Protein AF-A0A9W6VW59-F1 (afdb_monomer_lite)

Sequence (138 aa):
MITAIAARWHEDQAGLLRADGAVGDLVPGYLDLLRSLAAPAERERVRLGVQIWAEALRAPEVEAVARAGVDAPREVVARLVRVAQDHGELPAGLPPDGLARVFIAIYQGLALQTAWDAGLDNDAYVRAVEGLVSLLTS

Foldseek 3Di:
DVVVLLVVVVVPLPPLDPPPDDLVCPLVSLLVSLVVCPDPVNLVVLLSLVVLVVVLVPDVVSVVSNVVSLVVQLVSQLVSQVVCVVVVQFPPPDRSSVVSVVSVVLSNVSSVCSNPPVPDPSVVSSVVVSVVVVVGRD

Structure (mmCIF, N/CA/C/O backbone):
data_AF-A0A9W6VW59-F1
#
_entry.id   AF-A0A9W6VW59-F1
#
loop_
_atom_site.group_PDB
_atom_site.id
_atom_site.type_symbol
_atom_site.label_atom_id
_atom_site.label_alt_id
_atom_site.label_comp_id
_atom_site.label_asym_id
_atom_site.label_entity_id
_atom_site.label_seq_id
_atom_site.pdbx_PDB_ins_code
_atom_site.Cartn_x
_atom_site.Cartn_y
_atom_site.Cartn_z
_atom_site.occupancy
_atom_site.B_iso_or_equiv
_atom_site.auth_seq_id
_atom_site.auth_comp_id
_atom_site.auth_asym_id
_atom_site.auth_atom_id
_atom_site.pdbx_PDB_model_num
ATOM 1 N N . MET A 1 1 ? 15.464 -15.553 -18.694 1.00 49.16 1 MET A N 1
ATOM 2 C CA . MET A 1 1 ? 15.580 -14.111 -18.370 1.00 49.16 1 MET A CA 1
ATOM 3 C C . MET A 1 1 ? 14.736 -13.756 -17.144 1.00 49.16 1 MET A C 1
ATOM 5 O O . MET A 1 1 ? 15.294 -13.214 -16.205 1.00 49.16 1 MET A O 1
ATOM 9 N N . ILE A 1 2 ? 13.455 -14.153 -17.084 1.00 49.03 2 ILE A N 1
ATOM 10 C CA . ILE A 1 2 ? 12.550 -13.943 -15.927 1.00 49.03 2 ILE A CA 1
ATOM 11 C C . ILE A 1 2 ? 13.032 -14.630 -14.630 1.00 49.03 2 ILE A C 1
ATOM 13 O O . ILE A 1 2 ? 12.956 -14.048 -13.554 1.00 49.03 2 ILE A O 1
ATOM 17 N N . THR A 1 3 ? 13.640 -15.815 -14.721 1.00 49.25 3 THR A N 1
ATOM 18 C CA . THR A 1 3 ? 14.227 -16.524 -13.567 1.00 49.25 3 THR A CA 1
ATOM 19 C C . THR A 1 3 ? 15.368 -15.766 -12.877 1.00 49.25 3 THR A C 1
ATOM 21 O O . THR A 1 3 ? 15.524 -15.881 -11.667 1.00 49.25 3 THR A O 1
ATOM 24 N N . ALA A 1 4 ? 16.130 -14.944 -13.609 1.00 52.19 4 ALA A N 1
ATOM 25 C CA . ALA A 1 4 ? 17.195 -14.121 -13.028 1.00 52.19 4 ALA A CA 1
ATOM 26 C C . ALA A 1 4 ? 16.643 -12.901 -12.261 1.00 52.19 4 ALA A C 1
ATOM 28 O O . ALA A 1 4 ? 17.247 -12.453 -11.292 1.00 52.19 4 ALA A O 1
ATOM 29 N N . ILE A 1 5 ? 15.472 -12.398 -12.667 1.00 52.03 5 ILE A N 1
ATOM 30 C CA . ILE A 1 5 ? 14.751 -11.305 -11.998 1.00 52.03 5 ILE A CA 1
ATOM 31 C C . ILE A 1 5 ? 14.111 -11.800 -10.693 1.00 52.03 5 ILE A C 1
ATOM 33 O O . ILE A 1 5 ? 14.244 -11.149 -9.659 1.00 52.03 5 ILE A O 1
ATOM 37 N N . ALA A 1 6 ? 13.487 -12.982 -10.720 1.00 50.53 6 ALA A N 1
ATOM 38 C CA . ALA A 1 6 ? 12.923 -13.616 -9.527 1.00 50.53 6 ALA A CA 1
ATOM 39 C C . ALA A 1 6 ? 13.998 -13.987 -8.485 1.00 50.53 6 ALA A C 1
ATOM 41 O O . ALA A 1 6 ? 13.776 -13.807 -7.292 1.00 50.53 6 ALA A O 1
ATOM 42 N N . ALA A 1 7 ? 15.184 -14.435 -8.921 1.00 48.66 7 ALA A N 1
ATOM 43 C CA . ALA A 1 7 ? 16.299 -14.734 -8.018 1.00 48.66 7 ALA A CA 1
ATOM 44 C C . ALA A 1 7 ? 16.826 -13.482 -7.288 1.00 48.66 7 ALA A C 1
ATOM 46 O O . ALA A 1 7 ? 17.021 -13.531 -6.078 1.00 48.66 7 ALA A O 1
ATOM 47 N N . ARG A 1 8 ? 16.973 -12.346 -7.990 1.00 49.56 8 ARG A N 1
ATOM 48 C CA . ARG A 1 8 ? 17.397 -11.061 -7.393 1.00 49.56 8 ARG A CA 1
ATOM 49 C C . ARG A 1 8 ? 16.380 -10.522 -6.374 1.00 49.56 8 ARG A C 1
ATOM 51 O O . ARG A 1 8 ? 16.764 -9.911 -5.389 1.00 49.56 8 ARG A O 1
ATOM 58 N N . TRP A 1 9 ? 15.087 -10.787 -6.572 1.00 56.38 9 TRP A N 1
ATOM 59 C CA . TRP A 1 9 ? 14.023 -10.387 -5.640 1.00 56.38 9 TRP A CA 1
ATOM 60 C C . TRP A 1 9 ? 14.056 -11.146 -4.300 1.00 56.38 9 TRP A C 1
ATOM 62 O O . TRP A 1 9 ? 13.700 -10.578 -3.268 1.00 56.38 9 TRP A O 1
ATOM 72 N N . HIS A 1 10 ? 14.502 -12.409 -4.286 1.00 46.56 10 HIS A N 1
ATOM 73 C CA . HIS A 1 10 ? 14.569 -13.210 -3.056 1.00 46.56 10 HIS A CA 1
ATOM 74 C C . HIS A 1 10 ? 15.601 -12.696 -2.039 1.00 46.56 10 HIS A C 1
ATOM 76 O O . HIS A 1 10 ? 15.394 -12.878 -0.840 1.00 46.56 10 HIS A O 1
ATOM 82 N N . GLU A 1 11 ? 16.674 -12.044 -2.491 1.00 44.69 11 GLU A N 1
ATOM 83 C CA . GLU A 1 11 ? 17.727 -11.510 -1.615 1.00 44.69 11 GLU A CA 1
ATOM 84 C C . GLU A 1 11 ? 17.294 -10.214 -0.898 1.00 44.69 11 GLU A C 1
ATOM 86 O O . GLU A 1 11 ? 17.642 -10.010 0.265 1.00 44.69 11 GLU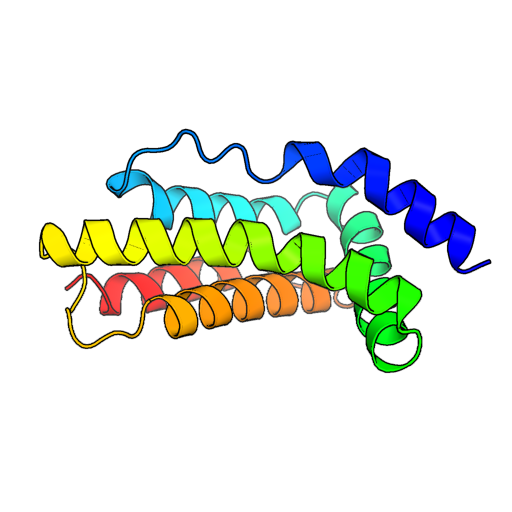 A O 1
ATOM 91 N N . ASP A 1 12 ? 16.449 -9.392 -1.533 1.00 50.06 12 ASP A N 1
ATOM 92 C CA . ASP A 1 12 ? 16.076 -8.058 -1.031 1.00 50.06 12 ASP A CA 1
ATOM 93 C C . ASP A 1 12 ? 14.837 -8.052 -0.100 1.00 50.06 12 ASP A C 1
ATOM 95 O O . ASP A 1 12 ? 14.630 -7.118 0.679 1.00 50.06 12 ASP A O 1
ATOM 99 N N . GLN A 1 13 ? 13.986 -9.086 -0.143 1.00 48.50 13 GLN A N 1
ATOM 100 C CA . GLN A 1 13 ? 12.684 -9.114 0.555 1.00 48.50 13 GLN A CA 1
ATOM 101 C C . GLN A 1 13 ? 12.767 -9.236 2.090 1.00 48.50 13 GLN A C 1
ATOM 103 O O . GLN A 1 13 ? 11.810 -8.885 2.779 1.00 48.50 13 GLN A O 1
ATOM 108 N N . ALA A 1 14 ? 13.889 -9.697 2.649 1.00 36.84 14 ALA A N 1
ATOM 109 C CA . ALA A 1 14 ? 14.013 -9.966 4.087 1.00 36.84 14 ALA A CA 1
ATOM 110 C C . ALA A 1 14 ? 14.066 -8.700 4.973 1.00 36.84 14 ALA A C 1
ATOM 112 O O . ALA A 1 14 ? 13.947 -8.798 6.195 1.00 36.84 14 ALA A O 1
ATOM 113 N N . GLY A 1 15 ? 14.264 -7.512 4.389 1.00 35.09 15 GLY A N 1
ATOM 114 C CA . GLY A 1 15 ? 14.539 -6.284 5.144 1.00 35.09 15 GLY A CA 1
ATOM 115 C C . GLY A 1 15 ? 13.335 -5.389 5.453 1.00 35.09 15 GLY A C 1
ATOM 116 O O . GLY A 1 15 ? 13.410 -4.596 6.388 1.00 35.09 15 GLY A O 1
ATOM 117 N N . LEU A 1 16 ? 12.241 -5.490 4.692 1.00 45.00 16 LEU A N 1
ATOM 118 C CA . LEU A 1 16 ? 11.235 -4.415 4.625 1.00 45.00 16 LEU A CA 1
ATOM 119 C C . LEU A 1 16 ? 10.110 -4.492 5.667 1.00 45.00 16 LEU A C 1
ATOM 121 O O . LEU A 1 16 ? 9.411 -3.504 5.865 1.00 45.00 16 LEU A O 1
ATOM 125 N N . LEU A 1 17 ? 9.940 -5.620 6.360 1.00 44.28 17 LEU A N 1
ATOM 126 C CA . LEU A 1 17 ? 8.897 -5.789 7.378 1.00 44.28 17 LEU A CA 1
ATOM 127 C C . LEU A 1 17 ? 9.454 -6.502 8.613 1.00 44.28 17 LEU A C 1
ATOM 129 O O . LEU A 1 17 ? 9.112 -7.647 8.903 1.00 44.28 17 LEU A O 1
ATOM 133 N N . ARG A 1 18 ? 10.301 -5.806 9.378 1.00 41.03 18 ARG A N 1
ATOM 134 C CA . ARG A 1 18 ? 10.484 -6.130 10.800 1.00 41.03 18 ARG A CA 1
ATOM 135 C C . ARG A 1 18 ? 9.266 -5.619 11.562 1.00 41.03 18 ARG A C 1
ATOM 137 O O . ARG A 1 18 ? 9.254 -4.503 12.067 1.00 41.03 18 ARG A O 1
ATOM 144 N N . ALA A 1 19 ? 8.212 -6.427 11.575 1.00 44.56 19 ALA A N 1
ATOM 145 C CA . ALA A 1 19 ? 7.013 -6.177 12.362 1.00 44.56 19 ALA A CA 1
ATOM 146 C C . ALA A 1 19 ? 7.236 -6.620 13.818 1.00 44.56 19 ALA A C 1
ATOM 148 O O . ALA A 1 19 ? 6.613 -7.569 14.281 1.00 44.56 19 ALA A O 1
ATOM 149 N N . ASP A 1 20 ? 8.138 -5.926 14.514 1.00 39.16 20 ASP A N 1
ATOM 150 C CA . ASP A 1 20 ? 8.316 -6.045 15.971 1.00 39.16 20 ASP A CA 1
ATOM 151 C C . ASP A 1 20 ? 7.579 -4.912 16.728 1.00 39.16 20 ASP A C 1
ATOM 153 O O . ASP A 1 20 ? 7.721 -4.774 17.941 1.00 39.16 20 ASP A O 1
ATOM 157 N N . GLY A 1 21 ? 6.808 -4.075 16.018 1.00 44.91 21 GLY A N 1
ATOM 158 C CA . GLY A 1 21 ? 6.168 -2.866 16.553 1.00 44.91 21 GLY A CA 1
ATOM 159 C C . GLY A 1 21 ? 4.852 -3.112 17.295 1.00 44.91 21 GLY A C 1
ATOM 160 O O . GLY A 1 21 ? 4.092 -4.029 16.969 1.00 44.91 21 GLY A O 1
ATOM 161 N N . ALA A 1 22 ? 4.573 -2.262 18.284 1.00 50.81 22 ALA A N 1
ATOM 162 C CA . ALA A 1 22 ? 3.310 -2.246 19.011 1.00 50.81 22 ALA A CA 1
ATOM 163 C C . ALA A 1 22 ? 2.160 -1.753 18.108 1.00 50.81 22 ALA A C 1
ATOM 165 O O . ALA A 1 22 ? 2.376 -1.155 17.058 1.00 50.81 22 ALA A O 1
ATOM 166 N N . VAL A 1 23 ? 0.910 -1.975 18.521 1.00 49.81 23 VAL A N 1
ATOM 167 C CA . VAL A 1 23 ? -0.305 -1.583 17.767 1.00 49.81 23 VAL A CA 1
ATOM 168 C C . VAL A 1 23 ? -0.330 -0.087 17.433 1.00 49.81 23 VAL A C 1
ATOM 170 O O . VAL A 1 23 ? -0.681 0.278 16.312 1.00 49.81 23 VAL A O 1
ATOM 173 N N . GLY A 1 24 ? 0.143 0.755 18.359 1.00 59.56 24 GLY A N 1
ATOM 174 C CA . GLY A 1 24 ? 0.268 2.204 18.166 1.00 59.56 24 GLY A CA 1
ATOM 175 C C . GLY A 1 24 ? 1.271 2.623 17.083 1.00 59.56 24 GLY A C 1
ATOM 176 O O . GLY A 1 24 ? 1.228 3.762 16.624 1.00 59.56 24 GLY A O 1
ATOM 177 N N . ASP A 1 25 ? 2.125 1.707 16.618 1.00 69.12 25 ASP A N 1
ATOM 178 C CA . ASP A 1 25 ? 3.165 1.987 15.626 1.00 69.12 25 ASP A CA 1
ATOM 179 C C . ASP A 1 25 ? 2.733 1.646 14.188 1.00 69.12 25 ASP A C 1
ATOM 181 O O . ASP A 1 25 ? 3.484 1.914 13.248 1.00 69.12 25 ASP A O 1
ATOM 185 N N . LEU A 1 26 ? 1.531 1.081 13.974 1.00 77.12 26 LEU A N 1
ATOM 186 C CA . LEU A 1 26 ? 1.084 0.659 12.638 1.00 77.12 26 LEU A CA 1
ATOM 187 C C . LEU A 1 26 ? 1.037 1.833 11.653 1.00 77.12 26 LEU A C 1
ATOM 189 O O . LEU A 1 26 ? 1.578 1.737 10.552 1.00 77.12 26 LEU A O 1
ATOM 193 N N . VAL A 1 27 ? 0.374 2.930 12.031 1.00 83.69 27 VAL A N 1
ATOM 194 C CA . VAL A 1 27 ? 0.208 4.093 11.148 1.00 83.69 27 VAL A CA 1
ATOM 195 C C . VAL A 1 27 ? 1.540 4.819 10.932 1.00 83.69 27 VAL A C 1
ATOM 197 O O . VAL A 1 27 ? 1.911 4.982 9.768 1.00 83.69 27 VAL A O 1
ATOM 200 N N . PRO A 1 28 ? 2.308 5.194 11.978 1.00 84.75 28 PRO A N 1
ATOM 201 C CA . PRO A 1 28 ? 3.630 5.792 11.787 1.00 84.75 28 PRO A CA 1
ATOM 202 C C . PRO A 1 28 ? 4.562 4.922 10.933 1.00 84.75 28 PRO A C 1
ATOM 204 O O . PRO A 1 28 ? 5.123 5.409 9.953 1.00 84.75 28 PRO A O 1
ATOM 207 N N . GLY A 1 29 ? 4.646 3.620 11.229 1.00 84.50 29 GLY A N 1
ATOM 208 C CA . GLY A 1 29 ? 5.488 2.687 10.481 1.00 84.50 29 GLY A CA 1
ATOM 209 C C . GLY A 1 29 ? 5.059 2.533 9.021 1.00 84.50 29 GLY A C 1
ATOM 210 O 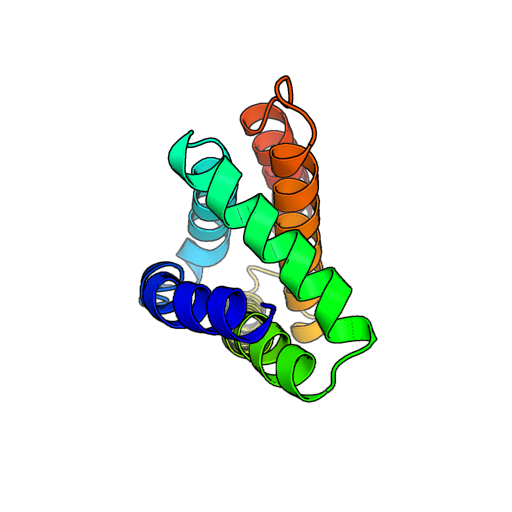O . GLY A 1 29 ? 5.901 2.433 8.129 1.00 84.50 29 GLY A O 1
ATOM 211 N N . TYR A 1 30 ? 3.754 2.572 8.744 1.00 87.81 30 TYR A N 1
ATOM 212 C CA . TYR A 1 30 ? 3.245 2.547 7.376 1.00 87.81 30 TYR A CA 1
ATOM 213 C C . TYR A 1 30 ? 3.592 3.825 6.596 1.00 87.81 30 TYR A C 1
ATOM 215 O O . TYR A 1 30 ? 4.010 3.747 5.440 1.00 87.81 30 TYR A O 1
ATOM 223 N N . LEU A 1 31 ? 3.474 5.001 7.218 1.00 91.12 31 LEU A N 1
ATOM 224 C CA . LEU A 1 31 ? 3.864 6.263 6.583 1.00 91.12 31 LEU A CA 1
ATOM 225 C C . LEU A 1 31 ? 5.372 6.305 6.302 1.00 91.12 31 LEU A C 1
ATOM 227 O O . LEU A 1 31 ? 5.777 6.751 5.229 1.00 91.12 31 LEU A O 1
ATOM 231 N N . ASP A 1 32 ? 6.197 5.785 7.210 1.00 88.50 32 ASP A N 1
ATOM 232 C CA . ASP A 1 32 ? 7.645 5.680 7.005 1.00 88.50 32 ASP A CA 1
ATOM 233 C C . ASP A 1 32 ? 8.008 4.714 5.872 1.00 88.50 32 ASP A C 1
ATOM 235 O O . ASP A 1 32 ? 8.869 5.026 5.043 1.00 88.50 32 ASP A O 1
ATOM 239 N N . LEU A 1 33 ? 7.297 3.587 5.759 1.00 87.69 33 LEU A N 1
ATOM 240 C CA . LEU A 1 33 ? 7.424 2.683 4.616 1.00 87.69 33 LEU A CA 1
ATOM 241 C C . LEU A 1 33 ? 7.133 3.409 3.294 1.00 87.69 33 LEU A C 1
ATOM 243 O O . LEU A 1 33 ? 7.891 3.254 2.336 1.00 87.69 33 LEU A O 1
ATOM 247 N N . LEU A 1 34 ? 6.073 4.217 3.222 1.00 92.38 34 LEU A N 1
ATOM 248 C CA . LEU A 1 34 ? 5.752 4.978 2.012 1.00 92.38 34 LEU A CA 1
ATOM 249 C C . LEU A 1 34 ? 6.820 6.036 1.695 1.00 92.38 34 LEU A C 1
ATOM 251 O O . LEU A 1 34 ? 7.232 6.149 0.541 1.00 92.38 34 LEU A O 1
ATOM 255 N N . ARG A 1 35 ? 7.322 6.763 2.704 1.00 92.19 35 ARG A N 1
ATOM 256 C CA . ARG A 1 35 ? 8.417 7.740 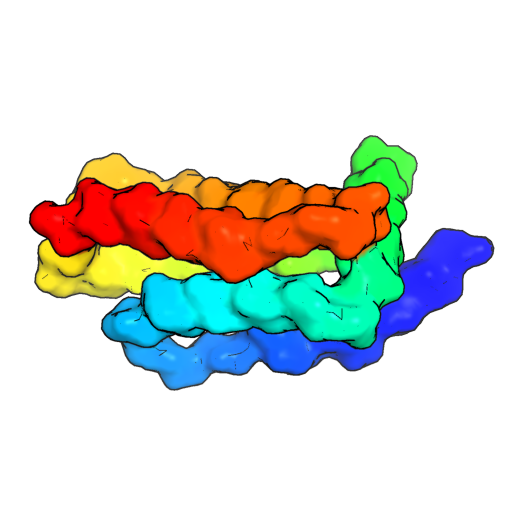2.534 1.00 92.19 35 ARG A CA 1
ATOM 257 C C . ARG A 1 35 ? 9.690 7.090 2.013 1.00 92.19 35 ARG A C 1
ATOM 259 O O . ARG A 1 35 ? 10.386 7.693 1.198 1.00 92.19 35 ARG A O 1
ATOM 266 N N . SER A 1 36 ? 9.981 5.859 2.439 1.00 88.44 36 SER A N 1
ATOM 267 C CA . SER A 1 36 ? 11.190 5.151 2.010 1.00 88.44 36 SER A CA 1
ATOM 268 C C . SER A 1 36 ? 11.298 5.042 0.483 1.00 88.44 36 SER A C 1
ATOM 270 O O . SER A 1 36 ? 12.399 5.165 -0.048 1.00 88.44 36 SER A O 1
ATOM 272 N N . LEU A 1 37 ? 10.165 4.951 -0.232 1.00 90.06 37 LEU A N 1
ATOM 273 C CA . LEU A 1 37 ? 10.112 4.854 -1.697 1.00 90.06 37 LEU A CA 1
ATOM 274 C C . LEU A 1 37 ? 10.720 6.068 -2.417 1.00 90.06 37 LEU A C 1
ATOM 276 O O . LEU A 1 37 ? 11.107 5.958 -3.579 1.00 90.06 37 LEU A O 1
ATOM 280 N N . ALA A 1 38 ? 10.856 7.215 -1.746 1.00 89.19 38 ALA A N 1
ATOM 281 C CA . ALA A 1 38 ? 11.506 8.392 -2.312 1.00 89.19 38 ALA A CA 1
ATOM 282 C C . ALA A 1 38 ? 13.024 8.236 -2.488 1.00 89.19 38 ALA A C 1
ATOM 284 O O . ALA A 1 38 ? 13.630 8.980 -3.269 1.00 89.19 38 ALA A O 1
ATOM 285 N N . ALA A 1 39 ? 13.649 7.285 -1.788 1.00 87.88 39 ALA A N 1
ATOM 286 C CA . ALA A 1 39 ? 15.085 7.082 -1.863 1.00 87.88 39 ALA A CA 1
ATOM 287 C C . ALA A 1 39 ? 15.514 6.697 -3.297 1.00 87.88 39 ALA A C 1
ATOM 289 O O . ALA A 1 39 ? 14.890 5.844 -3.928 1.00 87.88 39 ALA A O 1
ATOM 290 N N . PRO A 1 40 ? 16.608 7.268 -3.840 1.00 82.81 40 PRO A N 1
ATOM 291 C CA . PRO A 1 40 ? 17.048 6.974 -5.207 1.00 82.81 40 PRO A CA 1
ATOM 292 C C . PRO A 1 40 ? 17.262 5.481 -5.495 1.00 82.81 40 PRO A C 1
ATOM 294 O O . PRO A 1 40 ? 16.935 5.022 -6.589 1.00 82.81 40 PRO A O 1
ATOM 297 N N . ALA A 1 41 ? 17.759 4.728 -4.507 1.00 81.06 41 ALA A N 1
ATOM 298 C CA . ALA A 1 41 ? 17.965 3.282 -4.599 1.00 81.06 41 ALA A CA 1
ATOM 299 C C . ALA A 1 41 ? 16.652 2.503 -4.811 1.00 81.06 41 ALA A C 1
ATOM 301 O O . ALA A 1 41 ? 16.641 1.465 -5.472 1.00 81.06 41 ALA A O 1
ATOM 302 N N . GLU A 1 42 ? 15.529 3.035 -4.329 1.00 83.38 42 GLU A N 1
ATOM 303 C CA . GLU A 1 42 ? 14.234 2.365 -4.410 1.00 83.38 42 GLU A CA 1
ATOM 304 C C . GLU A 1 42 ? 13.651 2.395 -5.818 1.00 83.38 42 GLU A C 1
ATOM 306 O O . GLU A 1 42 ? 12.914 1.481 -6.176 1.00 83.38 42 GLU A O 1
ATOM 311 N N . ARG A 1 43 ? 14.017 3.372 -6.663 1.00 83.50 43 ARG A N 1
ATOM 312 C CA . ARG A 1 43 ? 13.468 3.495 -8.028 1.00 83.50 43 ARG A CA 1
ATOM 313 C C . ARG A 1 43 ? 13.730 2.262 -8.885 1.00 83.50 43 ARG A C 1
ATOM 315 O O . ARG A 1 43 ? 12.843 1.818 -9.611 1.00 83.50 43 ARG A O 1
ATOM 322 N N . GLU A 1 44 ? 14.943 1.717 -8.837 1.00 84.62 44 GLU A N 1
ATOM 323 C CA . GLU A 1 44 ? 15.262 0.497 -9.587 1.00 84.62 44 GLU A CA 1
ATOM 324 C C . GLU A 1 44 ? 14.524 -0.709 -8.994 1.00 84.62 44 GLU A C 1
ATOM 326 O O . GLU A 1 44 ? 13.933 -1.498 -9.735 1.00 84.62 44 GLU A O 1
ATOM 331 N N . ARG A 1 45 ? 14.470 -0.795 -7.659 1.00 85.19 45 ARG A N 1
ATOM 332 C CA . ARG A 1 45 ? 13.780 -1.868 -6.936 1.00 85.19 45 ARG A CA 1
ATOM 333 C C . ARG A 1 45 ? 12.284 -1.913 -7.258 1.00 85.19 45 ARG A C 1
ATOM 335 O O . ARG A 1 45 ? 11.756 -2.982 -7.562 1.00 85.19 45 ARG A O 1
ATOM 342 N N . VAL A 1 46 ? 11.592 -0.770 -7.258 1.00 87.88 46 VAL A N 1
ATOM 343 C CA . VAL A 1 46 ? 10.152 -0.724 -7.569 1.00 87.88 46 VAL A CA 1
ATOM 344 C C . VAL A 1 46 ? 9.858 -0.985 -9.042 1.00 87.88 46 VAL A C 1
ATOM 346 O O . VAL A 1 46 ? 8.854 -1.622 -9.342 1.00 87.88 46 VAL A O 1
ATOM 349 N N . ARG A 1 47 ? 10.741 -0.590 -9.971 1.00 90.19 47 ARG A N 1
ATOM 350 C CA . ARG A 1 47 ? 10.604 -0.958 -11.394 1.00 90.19 47 ARG A CA 1
ATOM 351 C C . ARG A 1 47 ? 10.634 -2.469 -11.582 1.00 90.19 47 ARG A C 1
ATOM 353 O O . ARG A 1 47 ? 9.814 -3.003 -12.326 1.00 90.19 47 ARG A O 1
ATOM 360 N N . LEU A 1 48 ? 11.544 -3.147 -10.883 1.00 87.00 48 LEU A N 1
ATOM 361 C CA . LEU A 1 48 ? 11.606 -4.605 -10.877 1.00 87.00 48 LEU A CA 1
ATOM 362 C C . LEU A 1 48 ? 10.333 -5.215 -10.276 1.00 87.00 48 LEU A C 1
ATOM 364 O O . LEU A 1 48 ? 9.747 -6.119 -10.866 1.00 87.00 48 LEU A O 1
ATOM 368 N N . GLY A 1 49 ? 9.865 -4.673 -9.147 1.00 86.38 49 GLY A N 1
ATOM 369 C CA . GLY A 1 49 ? 8.612 -5.087 -8.510 1.00 86.38 49 GLY A CA 1
ATOM 370 C C . GLY A 1 49 ? 7.408 -4.991 -9.452 1.00 86.38 49 GLY A C 1
ATOM 371 O O . GLY A 1 49 ? 6.666 -5.959 -9.596 1.00 86.38 49 GLY A O 1
ATOM 372 N N . VAL A 1 50 ? 7.261 -3.875 -10.175 1.00 91.19 50 VAL A N 1
ATOM 373 C CA . VAL A 1 50 ? 6.184 -3.674 -11.164 1.00 91.19 50 VAL A CA 1
ATOM 374 C C . VAL A 1 50 ? 6.244 -4.712 -12.288 1.00 91.19 50 VAL A C 1
ATOM 376 O O . VAL A 1 50 ? 5.209 -5.249 -12.684 1.00 91.19 50 VAL A O 1
ATOM 379 N N . GLN A 1 51 ? 7.439 -5.039 -12.789 1.00 90.31 51 GLN A N 1
ATOM 380 C CA . GLN A 1 51 ? 7.604 -6.087 -13.804 1.00 90.31 51 GLN A CA 1
ATOM 381 C C . GLN A 1 51 ? 7.183 -7.462 -13.277 1.00 90.31 51 GLN A C 1
ATOM 383 O O . GLN A 1 51 ? 6.495 -8.199 -13.982 1.00 90.31 51 GLN A O 1
ATOM 388 N N . ILE A 1 52 ? 7.549 -7.789 -12.035 1.00 86.50 52 ILE A N 1
ATOM 389 C CA . ILE A 1 52 ? 7.158 -9.041 -11.374 1.00 86.50 52 ILE A CA 1
ATOM 390 C C . ILE A 1 52 ? 5.638 -9.109 -11.210 1.00 86.50 52 ILE A C 1
ATOM 392 O O . ILE A 1 52 ? 5.041 -10.128 -11.548 1.00 86.50 52 ILE A O 1
ATOM 396 N N . TRP A 1 53 ? 4.993 -8.031 -10.755 1.00 90.12 53 TRP A N 1
ATOM 397 C CA . TRP A 1 53 ? 3.534 -7.987 -10.621 1.00 90.12 53 TRP A CA 1
ATOM 398 C C . TRP A 1 53 ? 2.830 -8.178 -11.967 1.00 90.12 53 TRP A C 1
ATOM 400 O O . TRP A 1 53 ? 1.834 -8.890 -12.036 1.00 90.12 53 TRP A O 1
ATOM 410 N N . ALA A 1 54 ? 3.364 -7.601 -13.047 1.00 91.88 54 ALA A N 1
ATOM 411 C CA . ALA A 1 54 ? 2.825 -7.793 -14.391 1.00 91.88 54 ALA A CA 1
ATOM 412 C C . ALA A 1 54 ? 3.040 -9.222 -14.928 1.00 91.88 54 ALA A C 1
ATOM 414 O O . ALA A 1 54 ? 2.198 -9.748 -15.656 1.00 91.88 54 ALA A O 1
ATOM 415 N N . GLU A 1 55 ? 4.167 -9.855 -14.604 1.00 91.12 55 GLU A N 1
ATOM 416 C CA . GLU A 1 55 ? 4.481 -11.238 -14.985 1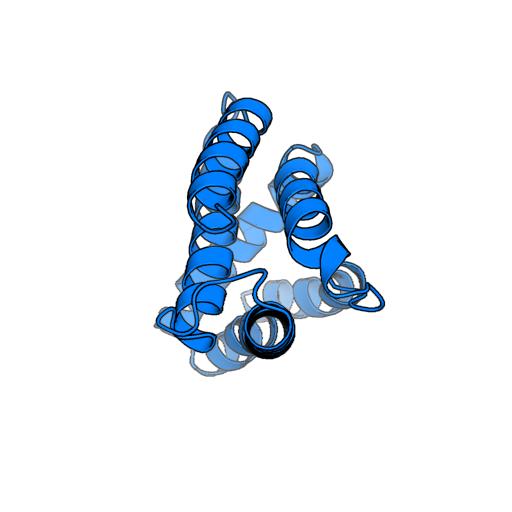.00 91.12 55 GLU A CA 1
ATOM 417 C C . GLU A 1 55 ? 3.629 -12.259 -14.222 1.00 91.12 55 GLU A C 1
ATOM 419 O O . GLU A 1 55 ? 3.130 -13.215 -14.812 1.00 91.12 55 GLU A O 1
ATOM 424 N N . ALA A 1 56 ? 3.387 -12.014 -12.935 1.00 90.88 56 ALA A N 1
ATOM 425 C CA . ALA A 1 56 ? 2.551 -12.849 -12.077 1.00 90.88 56 ALA A CA 1
ATOM 426 C C . ALA A 1 56 ? 1.129 -13.063 -12.626 1.00 90.88 56 ALA A C 1
ATOM 428 O O . ALA A 1 56 ? 0.504 -14.070 -12.319 1.00 90.88 56 ALA A O 1
ATOM 429 N N . LEU A 1 57 ? 0.621 -12.159 -13.473 1.00 92.44 57 LEU A N 1
ATOM 430 C CA . LEU A 1 57 ? -0.695 -12.299 -14.110 1.00 92.44 57 LEU A CA 1
ATOM 431 C C . LEU A 1 57 ? -0.751 -13.396 -15.189 1.00 92.44 57 LEU A C 1
ATOM 433 O O . LEU A 1 57 ? -1.840 -13.744 -15.642 1.00 92.44 57 LEU A O 1
ATOM 437 N N . ARG A 1 58 ? 0.400 -13.905 -15.641 1.00 92.75 58 ARG A N 1
ATOM 438 C CA . ARG A 1 58 ? 0.510 -14.864 -16.757 1.00 92.75 58 ARG A CA 1
ATOM 439 C C . ARG A 1 58 ? 1.452 -16.043 -16.505 1.00 92.75 58 ARG A C 1
ATOM 441 O O . ARG A 1 58 ? 1.430 -16.982 -17.295 1.00 92.75 58 ARG A O 1
ATOM 448 N N . ALA A 1 59 ? 2.240 -16.013 -15.431 1.00 90.88 59 ALA A N 1
ATOM 449 C CA . ALA A 1 59 ? 3.175 -17.070 -15.051 1.00 90.88 59 ALA A CA 1
ATOM 450 C C . ALA A 1 59 ? 2.902 -17.534 -13.602 1.00 90.88 59 ALA A C 1
ATOM 452 O O . ALA A 1 59 ? 3.287 -16.826 -12.664 1.00 90.88 59 ALA A O 1
ATOM 453 N N . P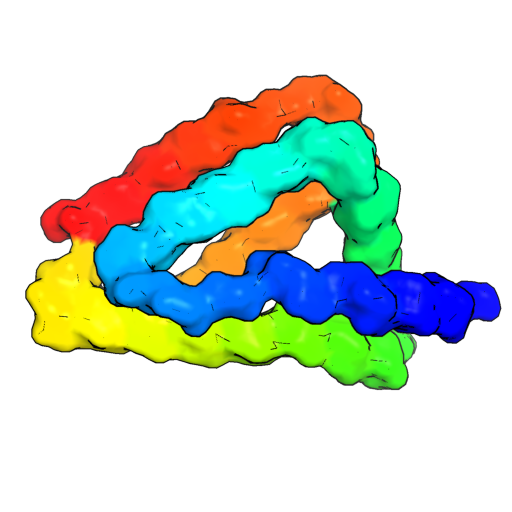RO A 1 60 ? 2.247 -18.695 -13.387 1.00 87.44 60 PRO A N 1
ATOM 454 C CA . PRO A 1 60 ? 1.880 -19.189 -12.051 1.00 87.44 60 PRO A CA 1
ATOM 455 C C . PRO A 1 60 ? 3.063 -19.330 -11.080 1.00 87.44 60 PRO A C 1
ATOM 457 O O . PRO A 1 60 ? 2.934 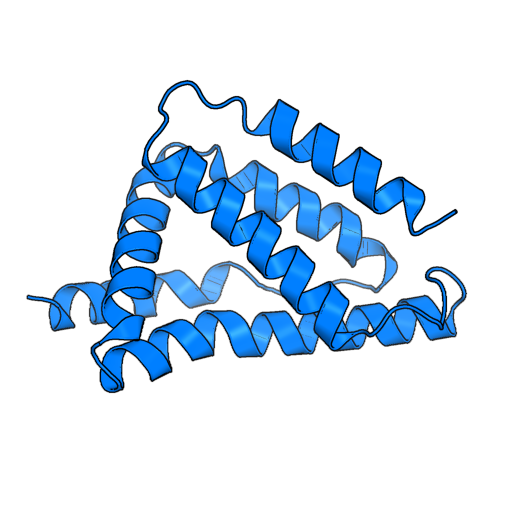-19.109 -9.877 1.00 87.44 60 PRO A O 1
ATOM 460 N N . GLU A 1 61 ? 4.246 -19.662 -11.590 1.00 81.50 61 GLU A N 1
ATOM 461 C CA . GLU A 1 61 ? 5.474 -19.742 -10.802 1.00 81.50 61 GLU A CA 1
ATOM 462 C C . GLU A 1 61 ? 5.933 -18.372 -10.274 1.00 81.50 61 GLU A C 1
ATOM 464 O O . GLU A 1 61 ? 6.485 -18.284 -9.178 1.00 81.50 61 GLU A O 1
ATOM 469 N N . VAL A 1 62 ? 5.661 -17.293 -11.014 1.00 83.88 62 VAL A N 1
ATOM 470 C CA . VAL A 1 62 ? 5.939 -15.912 -10.588 1.00 83.88 62 VAL A CA 1
ATOM 471 C C . VAL A 1 62 ? 4.815 -15.387 -9.698 1.00 83.88 62 VAL A C 1
ATOM 473 O O . VAL A 1 62 ? 5.069 -14.616 -8.773 1.00 83.88 62 VAL A O 1
ATOM 476 N N . GLU A 1 63 ? 3.582 -15.850 -9.916 1.00 86.38 63 GLU A N 1
ATOM 477 C CA . GLU A 1 63 ? 2.437 -15.550 -9.057 1.00 86.38 63 GLU A CA 1
ATOM 478 C C . GLU A 1 63 ? 2.703 -15.946 -7.603 1.00 86.38 63 GLU A C 1
ATOM 480 O O . GLU A 1 63 ? 2.490 -15.133 -6.704 1.00 86.38 63 GLU A O 1
ATOM 485 N N . ALA A 1 64 ? 3.222 -17.153 -7.362 1.00 80.75 64 ALA A N 1
ATOM 486 C CA . ALA A 1 64 ? 3.540 -17.623 -6.014 1.00 80.75 64 ALA A CA 1
ATOM 487 C C . ALA A 1 64 ? 4.538 -16.696 -5.292 1.00 80.75 64 ALA A C 1
ATOM 489 O O . ALA A 1 64 ? 4.354 -16.365 -4.120 1.00 80.75 64 ALA A O 1
ATOM 490 N N . VAL A 1 65 ? 5.561 -16.224 -6.011 1.00 78.19 65 VAL A N 1
ATOM 491 C CA . VAL A 1 65 ? 6.579 -15.298 -5.489 1.00 78.19 65 VAL A CA 1
ATOM 492 C C . VAL A 1 65 ? 5.971 -13.927 -5.193 1.00 78.19 65 VAL A C 1
ATOM 494 O O . VAL A 1 65 ? 6.166 -13.379 -4.108 1.00 78.19 65 VAL A O 1
ATOM 497 N N . ALA A 1 66 ? 5.197 -13.378 -6.131 1.00 81.88 66 ALA A N 1
ATOM 498 C CA . ALA A 1 66 ? 4.532 -12.091 -5.958 1.00 81.88 66 ALA A CA 1
ATOM 499 C C . ALA A 1 66 ? 3.522 -12.120 -4.797 1.00 81.88 66 ALA A C 1
ATOM 501 O O . ALA A 1 66 ? 3.427 -11.155 -4.038 1.00 81.88 66 ALA A O 1
ATOM 502 N N . ARG A 1 67 ? 2.804 -13.238 -4.624 1.00 83.00 67 ARG A N 1
ATOM 503 C CA . ARG A 1 67 ? 1.862 -13.453 -3.518 1.00 83.00 67 ARG A CA 1
ATOM 504 C C . ARG A 1 67 ? 2.551 -13.548 -2.169 1.00 83.00 67 ARG A C 1
ATOM 506 O O . ARG A 1 67 ? 2.061 -12.936 -1.228 1.00 83.00 67 ARG A O 1
ATOM 513 N N . ALA A 1 68 ? 3.696 -14.219 -2.064 1.00 75.75 68 ALA A N 1
ATOM 514 C CA . ALA A 1 68 ? 4.437 -14.299 -0.804 1.00 75.75 68 ALA A CA 1
ATOM 515 C C . ALA A 1 68 ? 4.801 -12.905 -0.252 1.00 75.75 68 ALA A C 1
ATOM 517 O O . ALA A 1 68 ? 4.663 -12.657 0.946 1.00 75.75 68 ALA A O 1
ATOM 518 N N . GLY A 1 69 ? 5.165 -11.968 -1.138 1.00 73.31 69 GLY A N 1
ATOM 519 C CA . GLY A 1 69 ? 5.432 -10.566 -0.789 1.00 73.31 69 GLY A CA 1
ATOM 520 C C . GLY A 1 69 ? 4.192 -9.747 -0.394 1.00 73.31 69 GLY A C 1
ATOM 521 O O . GLY A 1 69 ? 4.334 -8.608 0.043 1.00 73.31 69 GLY A O 1
ATOM 522 N N . VAL A 1 70 ? 2.986 -10.304 -0.537 1.00 82.12 70 VAL A N 1
ATOM 523 C CA . VAL A 1 70 ? 1.697 -9.684 -0.182 1.00 82.12 70 VAL A CA 1
ATOM 524 C C . VAL A 1 70 ? 1.063 -10.374 1.025 1.00 82.12 70 VAL A C 1
ATOM 526 O O . VAL A 1 70 ? 0.563 -9.697 1.920 1.00 82.12 70 VAL A O 1
ATOM 529 N N . ASP A 1 71 ? 1.071 -11.705 1.067 1.00 84.69 71 ASP A N 1
ATOM 530 C CA . ASP A 1 71 ? 0.336 -12.494 2.055 1.00 84.69 71 ASP A CA 1
ATOM 531 C C . ASP A 1 71 ? 0.859 -12.284 3.478 1.00 84.69 71 ASP A C 1
ATOM 533 O O . ASP A 1 71 ? 0.064 -12.026 4.381 1.00 84.69 71 ASP A O 1
ATOM 537 N N . ALA A 1 72 ? 2.180 -12.278 3.675 1.00 78.19 72 ALA A N 1
ATOM 538 C CA . ALA A 1 72 ? 2.767 -12.008 4.987 1.00 78.19 72 ALA A CA 1
ATOM 539 C C . ALA A 1 72 ? 2.424 -10.593 5.517 1.00 78.19 72 ALA A C 1
ATOM 541 O O . ALA A 1 72 ? 1.868 -10.496 6.618 1.00 78.19 72 ALA A O 1
ATOM 542 N N . PRO A 1 73 ? 2.661 -9.491 4.768 1.00 76.38 73 PRO A N 1
ATOM 543 C CA . PRO A 1 73 ? 2.221 -8.161 5.190 1.00 76.38 73 PRO A CA 1
ATOM 544 C C . PRO A 1 73 ? 0.712 -8.070 5.424 1.00 76.38 73 PRO A C 1
ATOM 546 O O . PRO A 1 73 ? 0.282 -7.458 6.401 1.00 76.38 73 PRO A O 1
ATOM 549 N N . ARG A 1 74 ? -0.102 -8.700 4.566 1.00 88.69 74 ARG A N 1
ATOM 550 C CA . ARG A 1 74 ? -1.564 -8.707 4.704 1.00 88.69 74 ARG A CA 1
ATOM 551 C C . ARG A 1 74 ? -1.993 -9.291 6.043 1.00 88.69 74 ARG A C 1
ATOM 553 O O . ARG A 1 74 ? -2.808 -8.688 6.737 1.00 88.69 74 ARG A O 1
ATOM 560 N N . GLU A 1 75 ? -1.443 -10.441 6.420 1.00 88.19 75 GLU A N 1
ATOM 561 C CA . GLU A 1 75 ? -1.763 -11.085 7.691 1.00 88.19 75 GLU A CA 1
ATOM 562 C C . GLU A 1 75 ? -1.312 -10.259 8.898 1.00 88.19 75 GLU A C 1
ATOM 564 O O . GLU A 1 75 ? -2.056 -10.154 9.874 1.00 88.19 75 GLU A O 1
ATOM 569 N N . VAL A 1 76 ? -0.117 -9.663 8.835 1.00 83.94 76 VAL A N 1
ATOM 570 C CA . VAL A 1 76 ? 0.406 -8.776 9.886 1.00 83.94 76 VAL A CA 1
ATOM 571 C C . VAL A 1 76 ? -0.523 -7.581 10.087 1.00 83.94 76 VAL A C 1
ATOM 573 O O . VAL A 1 76 ? -0.990 -7.355 11.203 1.00 83.94 76 VAL A O 1
ATOM 576 N N . VAL A 1 77 ? -0.850 -6.859 9.014 1.00 86.44 77 VAL A N 1
ATOM 577 C CA . VAL A 1 77 ? -1.728 -5.684 9.084 1.00 86.44 77 VAL A CA 1
ATOM 578 C C . VAL A 1 77 ? -3.119 -6.081 9.570 1.00 86.44 77 VAL A C 1
ATOM 580 O O . VAL A 1 77 ? -3.648 -5.447 10.476 1.00 86.44 77 VAL A O 1
ATOM 583 N N . ALA A 1 78 ? -3.694 -7.173 9.057 1.00 91.81 78 ALA A N 1
ATOM 584 C CA . ALA A 1 78 ? -5.001 -7.642 9.506 1.00 91.81 78 ALA A CA 1
ATOM 585 C C . ALA A 1 78 ? -5.015 -8.006 11.002 1.00 91.81 78 ALA A C 1
ATOM 587 O O . ALA A 1 78 ? -6.030 -7.804 11.666 1.00 91.81 78 ALA A O 1
ATOM 588 N N . ARG A 1 79 ? -3.914 -8.536 11.557 1.00 90.25 79 ARG A N 1
ATOM 589 C CA . ARG A 1 79 ? -3.789 -8.750 13.008 1.00 90.25 79 ARG A CA 1
ATOM 590 C C . ARG A 1 79 ? -3.745 -7.428 13.769 1.00 90.25 79 ARG A C 1
ATOM 592 O O . ARG A 1 79 ? -4.510 -7.283 14.713 1.00 90.25 79 ARG A O 1
ATOM 599 N N . LEU A 1 80 ? -2.913 -6.477 13.349 1.00 86.00 80 LEU A N 1
ATOM 600 C CA . LEU A 1 80 ? -2.784 -5.178 14.021 1.00 86.00 80 LEU A CA 1
ATOM 601 C C . LEU A 1 80 ? -4.098 -4.386 14.001 1.00 86.00 80 LEU A C 1
ATOM 603 O O . LEU A 1 80 ? -4.473 -3.812 15.018 1.00 86.00 80 LEU A O 1
ATOM 607 N N . VAL A 1 81 ? -4.848 -4.442 12.895 1.00 88.12 81 VAL A N 1
ATOM 608 C CA . VAL A 1 81 ? -6.181 -3.830 12.799 1.00 88.12 81 VAL A CA 1
ATOM 609 C C . VAL A 1 81 ? -7.145 -4.421 13.828 1.00 88.12 81 VAL A C 1
ATOM 611 O O . VAL A 1 81 ? -7.846 -3.660 14.484 1.00 88.12 81 VAL A O 1
ATOM 614 N N . ARG A 1 82 ? -7.166 -5.749 14.015 1.00 91.62 82 ARG A N 1
ATOM 615 C CA . ARG A 1 82 ? -8.025 -6.372 15.041 1.00 91.62 82 ARG A CA 1
ATOM 616 C C . ARG A 1 82 ? -7.672 -5.888 16.442 1.00 91.62 82 ARG A C 1
ATOM 618 O O . ARG A 1 82 ? -8.570 -5.550 17.196 1.00 91.62 82 ARG A O 1
ATOM 625 N N . VAL A 1 83 ? -6.383 -5.801 16.770 1.00 88.31 83 VAL A N 1
ATOM 626 C CA . VAL A 1 83 ? -5.982 -5.333 18.103 1.00 88.31 83 VAL A CA 1
ATOM 627 C C . VAL A 1 83 ? -6.346 -3.858 18.310 1.00 88.31 83 VAL A C 1
ATOM 629 O O . VAL A 1 83 ? -6.863 -3.503 19.363 1.00 88.31 83 VAL A O 1
ATOM 632 N N . ALA A 1 84 ? -6.161 -3.006 17.298 1.00 85.25 84 ALA A N 1
ATOM 633 C CA . ALA A 1 84 ? -6.606 -1.612 17.357 1.00 85.25 84 ALA A CA 1
ATOM 634 C C . ALA A 1 84 ? -8.136 -1.499 17.532 1.00 85.25 84 ALA A C 1
ATOM 636 O O . ALA A 1 84 ? -8.616 -0.642 18.270 1.00 85.25 84 ALA A O 1
ATOM 637 N N . GLN A 1 85 ? -8.915 -2.389 16.906 1.00 90.19 85 GLN A N 1
ATOM 638 C CA . GLN A 1 85 ? -10.366 -2.473 17.119 1.00 90.19 85 GLN A CA 1
ATOM 639 C C . GLN A 1 85 ? -10.719 -2.908 18.546 1.00 90.19 85 GLN A C 1
ATOM 641 O O . GLN A 1 85 ? -11.600 -2.304 19.155 1.00 90.19 85 GLN A O 1
ATOM 646 N N . ASP A 1 86 ? -10.016 -3.900 19.100 1.00 90.94 86 ASP A N 1
ATOM 647 C CA . ASP A 1 86 ? -10.214 -4.371 20.478 1.00 90.94 86 ASP A CA 1
ATOM 648 C C . ASP A 1 86 ? -9.924 -3.265 21.512 1.00 90.94 86 ASP A C 1
ATOM 650 O O . ASP A 1 86 ? -10.537 -3.229 22.579 1.00 90.94 86 ASP A O 1
ATOM 654 N N . HIS A 1 87 ? -9.023 -2.334 21.184 1.00 87.50 87 HIS A N 1
ATOM 655 C CA . HIS A 1 87 ? -8.707 -1.155 21.998 1.00 87.50 87 HIS A CA 1
ATOM 656 C C . HIS A 1 87 ? -9.612 0.060 21.725 1.00 87.50 87 HIS A C 1
ATOM 658 O O . HIS A 1 87 ? -9.506 1.068 22.422 1.00 87.50 87 HIS A O 1
ATOM 664 N N . GLY A 1 88 ? -10.508 -0.014 20.736 1.00 87.69 88 GLY A N 1
ATOM 665 C CA . GLY A 1 88 ? -11.376 1.100 20.342 1.00 87.69 88 GLY A CA 1
ATOM 666 C C . GLY A 1 88 ? -10.672 2.216 19.559 1.00 87.69 88 GLY A C 1
ATOM 667 O O . GLY A 1 88 ? -11.239 3.292 19.409 1.00 87.69 88 GLY A O 1
ATOM 668 N N . GLU A 1 89 ? -9.463 1.968 19.050 1.00 84.50 89 GLU A N 1
ATOM 669 C CA . GLU A 1 89 ? -8.673 2.908 18.237 1.00 84.50 89 GLU A CA 1
ATOM 670 C C . GLU A 1 89 ? -9.111 2.914 16.761 1.00 84.50 89 GLU A C 1
ATOM 672 O O . GLU A 1 89 ? -8.858 3.871 16.029 1.00 84.50 89 GLU A O 1
ATOM 677 N N . LEU A 1 90 ? -9.772 1.838 16.314 1.00 87.06 90 LEU A N 1
ATOM 678 C CA . LEU A 1 90 ? -10.379 1.728 14.989 1.00 87.06 90 LEU A CA 1
ATOM 679 C C . LEU A 1 90 ? -11.839 1.254 15.076 1.00 87.06 90 LEU A C 1
ATOM 681 O O . LEU A 1 90 ? -12.166 0.404 15.908 1.00 87.06 90 LEU A O 1
ATOM 685 N N . PRO A 1 91 ? -12.723 1.709 14.166 1.00 89.31 91 PRO A N 1
ATOM 686 C CA . PRO A 1 91 ? -14.099 1.234 14.101 1.00 89.31 91 PRO A CA 1
ATOM 687 C C . PRO A 1 91 ? -14.191 -0.283 13.882 1.00 89.31 91 PRO A C 1
ATOM 689 O O . PRO A 1 91 ? -13.647 -0.822 12.913 1.00 89.31 91 PRO A O 1
ATOM 692 N N . ALA A 1 92 ? -14.979 -0.972 14.713 1.00 89.81 92 ALA A N 1
ATOM 693 C CA . ALA A 1 92 ? -15.217 -2.418 14.607 1.00 89.81 92 ALA A CA 1
ATOM 694 C C . ALA A 1 92 ? -15.883 -2.848 13.280 1.00 89.81 92 ALA A C 1
ATOM 696 O O . ALA A 1 92 ? -15.825 -4.013 12.896 1.00 89.81 92 ALA A O 1
ATOM 697 N N . GLY A 1 93 ? -16.516 -1.911 12.562 1.00 90.38 93 GLY A N 1
ATOM 698 C CA . GLY A 1 93 ? -17.136 -2.162 11.258 1.00 90.38 93 GLY A CA 1
ATOM 699 C C . GLY A 1 93 ? -16.153 -2.259 10.083 1.00 90.38 93 GLY A C 1
ATOM 700 O O . GLY A 1 93 ? -16.561 -2.674 9.000 1.00 90.38 93 GLY A O 1
ATOM 701 N N . LEU A 1 94 ? -14.879 -1.884 10.260 1.00 90.81 94 LEU A N 1
ATOM 702 C CA . LEU A 1 94 ? -13.871 -1.973 9.200 1.00 90.81 94 LEU A CA 1
ATOM 703 C C . LEU A 1 94 ? -13.367 -3.420 9.046 1.00 90.81 94 LEU A C 1
ATOM 705 O O . LEU A 1 94 ? -12.833 -3.980 10.003 1.00 90.81 94 LEU A O 1
ATOM 709 N N . PRO A 1 95 ? -13.474 -4.047 7.858 1.00 94.94 95 PRO A N 1
ATOM 710 C CA . PRO A 1 95 ? -12.974 -5.406 7.655 1.00 94.94 95 PRO A CA 1
ATOM 711 C C . PRO A 1 95 ? -11.434 -5.445 7.702 1.00 94.94 95 PRO A C 1
ATOM 713 O O . PRO A 1 95 ? -10.804 -4.827 6.838 1.00 94.94 95 PRO A O 1
ATOM 716 N N . PRO A 1 96 ? -10.795 -6.208 8.614 1.00 93.38 96 PRO A N 1
ATOM 717 C CA . PRO A 1 96 ? -9.336 -6.179 8.767 1.00 93.38 96 PRO A CA 1
ATOM 718 C C . PRO A 1 96 ? -8.551 -6.587 7.512 1.00 93.38 96 PRO A C 1
ATOM 720 O O . PRO A 1 96 ? -7.592 -5.917 7.139 1.00 93.38 96 PRO A O 1
ATOM 723 N N . ASP A 1 97 ? -8.971 -7.654 6.819 1.00 95.31 97 ASP A N 1
ATOM 724 C CA . ASP A 1 97 ? -8.321 -8.086 5.565 1.00 95.31 97 ASP A CA 1
ATOM 725 C C . ASP A 1 97 ? -8.529 -7.070 4.433 1.00 95.31 97 ASP A C 1
ATOM 727 O O . ASP A 1 97 ? -7.626 -6.814 3.639 1.00 95.31 97 ASP A O 1
ATOM 731 N N . GLY A 1 98 ? -9.714 -6.453 4.388 1.00 94.88 98 GLY A N 1
ATOM 732 C CA . GLY A 1 98 ? -10.031 -5.406 3.422 1.00 94.88 98 GLY A CA 1
ATOM 733 C C . GLY A 1 98 ? -9.132 -4.187 3.606 1.00 94.88 98 GLY A C 1
ATOM 734 O O . GLY A 1 98 ? -8.525 -3.728 2.641 1.00 94.88 98 GLY A O 1
ATOM 735 N N . LEU A 1 99 ? -8.976 -3.715 4.846 1.00 92.12 99 LEU A N 1
ATOM 736 C CA . LEU A 1 99 ? -8.092 -2.594 5.164 1.00 92.12 99 LEU A CA 1
ATOM 737 C C . LEU A 1 99 ? -6.622 -2.922 4.860 1.00 92.12 99 LEU A C 1
ATOM 739 O O . LEU A 1 99 ? -5.924 -2.108 4.257 1.00 92.12 99 LEU A O 1
ATOM 743 N N . ALA A 1 100 ? -6.171 -4.143 5.165 1.00 91.31 100 ALA A N 1
ATOM 744 C CA . ALA A 1 100 ? -4.831 -4.597 4.802 1.00 91.31 100 ALA A CA 1
ATOM 745 C C . ALA A 1 100 ? -4.588 -4.545 3.283 1.00 91.31 100 ALA A C 1
ATOM 747 O O . ALA A 1 100 ? -3.558 -4.048 2.829 1.00 91.31 100 ALA A O 1
ATOM 748 N N . ARG A 1 101 ? -5.557 -4.993 2.476 1.00 94.12 101 ARG A N 1
ATOM 749 C CA . ARG A 1 101 ? -5.483 -4.905 1.009 1.00 94.12 101 ARG A CA 1
ATOM 750 C C . ARG A 1 101 ? -5.469 -3.465 0.504 1.00 94.12 101 ARG A C 1
ATOM 752 O O . ARG A 1 101 ? -4.763 -3.188 -0.460 1.00 94.12 101 ARG A O 1
ATOM 759 N N . VAL A 1 102 ? -6.202 -2.557 1.149 1.00 94.94 102 VAL A N 1
ATOM 760 C CA . VAL A 1 102 ? -6.167 -1.123 0.824 1.00 94.94 102 VAL A CA 1
ATOM 761 C C . VAL A 1 102 ? -4.774 -0.544 1.076 1.00 94.94 102 VAL A C 1
ATOM 763 O O . VAL A 1 102 ? -4.230 0.110 0.191 1.00 94.94 102 VAL A O 1
ATOM 766 N N . PHE A 1 103 ? -4.147 -0.836 2.218 1.00 91.56 103 PHE A N 1
ATOM 767 C CA . PHE A 1 103 ? -2.778 -0.380 2.500 1.00 91.56 103 PHE A CA 1
ATOM 768 C C . PHE A 1 103 ? -1.753 -0.950 1.511 1.00 91.56 103 PHE A C 1
ATOM 770 O O . PHE A 1 103 ? -0.854 -0.237 1.059 1.00 91.56 103 PHE A O 1
ATOM 777 N N . ILE A 1 104 ? -1.910 -2.209 1.103 1.00 90.06 104 ILE A N 1
ATOM 778 C CA . ILE A 1 104 ? -1.071 -2.806 0.056 1.00 90.06 104 ILE A CA 1
ATOM 779 C C . ILE A 1 104 ? -1.284 -2.088 -1.283 1.00 90.06 104 ILE A C 1
ATOM 781 O O . ILE A 1 104 ? -0.309 -1.757 -1.954 1.00 90.06 104 ILE A O 1
ATOM 785 N N . ALA A 1 105 ? -2.531 -1.791 -1.656 1.00 94.62 105 ALA A N 1
ATOM 786 C CA . ALA A 1 105 ? -2.847 -1.091 -2.899 1.00 94.62 105 ALA A CA 1
ATOM 787 C C . ALA A 1 105 ? -2.277 0.336 -2.933 1.00 94.62 105 ALA A C 1
ATOM 789 O O . ALA A 1 105 ? -1.737 0.750 -3.956 1.00 94.62 105 ALA A O 1
ATOM 790 N N . ILE A 1 106 ? -2.343 1.068 -1.818 1.00 96.06 106 ILE A N 1
ATOM 791 C CA . ILE A 1 106 ? -1.731 2.398 -1.678 1.00 96.06 106 ILE A CA 1
ATOM 792 C C . ILE A 1 106 ? -0.208 2.297 -1.857 1.00 96.06 106 ILE A C 1
ATOM 794 O O . ILE A 1 106 ? 0.361 3.027 -2.665 1.00 96.06 106 ILE A O 1
ATOM 798 N N . TYR A 1 107 ? 0.452 1.341 -1.193 1.00 93.44 107 TYR A N 1
ATOM 799 C CA . TYR A 1 107 ? 1.894 1.122 -1.355 1.00 93.44 107 TYR A CA 1
ATOM 800 C C . TYR A 1 107 ? 2.271 0.790 -2.805 1.00 93.44 107 TYR A C 1
ATOM 802 O O . TYR A 1 107 ? 3.165 1.411 -3.374 1.00 93.44 107 TYR A O 1
ATOM 810 N N . GLN A 1 108 ? 1.580 -0.172 -3.422 1.00 92.44 108 GLN A N 1
ATOM 811 C CA . GLN A 1 108 ? 1.848 -0.589 -4.800 1.00 92.44 108 GLN A CA 1
ATOM 812 C C . GLN A 1 108 ? 1.557 0.537 -5.800 1.00 92.44 108 GLN A C 1
ATOM 814 O O . GLN A 1 108 ? 2.299 0.707 -6.767 1.00 92.44 108 GLN A O 1
ATOM 819 N N . GLY A 1 109 ? 0.516 1.335 -5.552 1.00 95.12 109 GLY A N 1
ATOM 820 C CA . GLY A 1 109 ? 0.169 2.505 -6.351 1.00 95.12 109 GLY A CA 1
ATOM 821 C C . GLY A 1 109 ? 1.209 3.619 -6.251 1.00 95.12 109 GLY A C 1
ATOM 822 O O . GLY A 1 109 ? 1.541 4.221 -7.273 1.00 95.12 109 GLY A O 1
ATOM 823 N N . LEU A 1 110 ? 1.757 3.874 -5.058 1.00 95.56 110 LEU A N 1
ATOM 824 C CA . LEU A 1 110 ? 2.884 4.792 -4.893 1.00 95.56 110 LEU A CA 1
ATOM 825 C C . LEU A 1 110 ? 4.127 4.250 -5.601 1.00 95.56 110 LEU A C 1
ATOM 827 O O . LEU A 1 110 ? 4.688 4.940 -6.441 1.00 95.56 110 LEU A O 1
ATOM 831 N N . ALA A 1 111 ? 4.496 2.991 -5.355 1.00 92.62 111 ALA A N 1
ATOM 832 C CA . ALA A 1 111 ? 5.658 2.350 -5.969 1.00 92.62 111 ALA A CA 1
ATOM 833 C C . ALA A 1 111 ? 5.617 2.384 -7.508 1.00 92.62 111 ALA A C 1
ATOM 835 O O . ALA A 1 111 ? 6.627 2.687 -8.145 1.00 92.62 111 ALA A O 1
ATOM 836 N N . LEU A 1 112 ? 4.451 2.125 -8.113 1.00 95.19 112 LEU A N 1
ATOM 837 C CA . LEU A 1 112 ? 4.244 2.252 -9.558 1.00 95.19 112 LEU A CA 1
ATOM 838 C C . LEU A 1 112 ? 4.474 3.689 -10.037 1.00 95.19 112 LEU A C 1
ATOM 840 O O . LEU A 1 112 ? 5.174 3.902 -11.027 1.00 95.19 112 LEU A O 1
ATOM 844 N N . GLN A 1 113 ? 3.914 4.673 -9.332 1.00 95.81 113 GLN A N 1
ATOM 845 C CA . GLN A 1 113 ? 4.083 6.076 -9.699 1.00 95.81 113 GLN A CA 1
ATOM 846 C C . GLN A 1 113 ? 5.540 6.529 -9.543 1.00 95.81 113 GLN A C 1
ATOM 848 O O . GLN A 1 113 ? 6.092 7.145 -10.450 1.00 95.81 113 GLN A O 1
ATOM 853 N N . THR A 1 114 ? 6.221 6.136 -8.469 1.00 94.31 114 THR A N 1
ATOM 854 C CA . THR A 1 114 ? 7.653 6.395 -8.278 1.00 94.31 114 THR A CA 1
ATOM 855 C C . THR A 1 114 ? 8.508 5.749 -9.380 1.00 94.31 114 THR A C 1
ATOM 857 O O . THR A 1 114 ? 9.544 6.291 -9.773 1.00 94.31 114 THR A O 1
ATOM 860 N N . ALA A 1 115 ? 8.093 4.589 -9.904 1.00 92.06 115 ALA A N 1
ATOM 861 C CA . ALA A 1 115 ? 8.829 3.869 -10.940 1.00 92.06 115 ALA A CA 1
ATOM 862 C C . ALA A 1 115 ? 8.881 4.632 -12.277 1.00 92.06 115 ALA A C 1
ATOM 864 O O . ALA A 1 115 ? 9.922 4.613 -12.953 1.00 92.06 115 ALA A O 1
ATOM 865 N N . TRP A 1 116 ? 7.781 5.281 -12.673 1.00 90.81 116 TRP A N 1
ATOM 866 C CA . TRP A 1 116 ? 7.642 5.896 -14.000 1.00 90.81 116 TRP A CA 1
ATOM 867 C C . TRP A 1 116 ? 7.709 7.428 -14.023 1.00 90.81 116 TRP A C 1
ATOM 869 O O . TRP A 1 116 ? 8.018 7.992 -15.070 1.00 90.81 116 TRP A O 1
ATOM 879 N N . ASP A 1 117 ? 7.487 8.099 -12.892 1.00 93.44 117 ASP A N 1
ATOM 880 C CA . ASP A 1 117 ? 7.365 9.551 -12.808 1.00 93.44 117 ASP A CA 1
ATOM 881 C C . ASP A 1 117 ? 8.515 10.076 -11.962 1.00 93.44 117 ASP A C 1
ATOM 883 O O . ASP A 1 117 ? 8.560 9.940 -10.738 1.00 93.44 117 ASP A O 1
ATOM 887 N N . ALA A 1 118 ? 9.494 10.662 -12.646 1.00 87.44 118 ALA A N 1
ATOM 888 C CA . ALA A 1 118 ? 10.682 11.166 -11.989 1.00 87.44 118 ALA A CA 1
ATOM 889 C C . ALA A 1 118 ? 10.421 12.412 -11.131 1.00 87.44 118 ALA A C 1
ATOM 891 O O . ALA A 1 118 ? 11.259 12.694 -10.268 1.00 87.44 118 ALA A O 1
ATOM 892 N N . GLY A 1 119 ? 9.316 13.123 -11.385 1.00 92.44 119 GLY A N 1
ATOM 893 C CA . GLY A 1 119 ? 8.911 14.355 -10.711 1.00 92.44 119 GLY A CA 1
ATOM 894 C C . GLY A 1 119 ? 7.849 14.159 -9.630 1.00 92.44 119 GLY A C 1
ATOM 895 O O . GLY A 1 119 ? 7.388 15.153 -9.072 1.00 92.44 119 GLY A O 1
ATOM 896 N N . LEU A 1 120 ? 7.468 12.914 -9.325 1.00 95.12 120 LEU A N 1
ATOM 897 C CA . LEU A 1 120 ? 6.499 12.618 -8.276 1.00 95.12 120 LEU A CA 1
ATOM 898 C C . LEU A 1 120 ? 6.970 13.155 -6.916 1.00 95.12 120 LEU A C 1
ATOM 900 O O . LEU A 1 120 ? 8.046 12.802 -6.428 1.00 95.12 120 LEU A O 1
ATOM 904 N N . ASP A 1 121 ? 6.119 13.952 -6.273 1.00 95.62 121 ASP A N 1
ATOM 905 C CA . ASP A 1 121 ? 6.291 14.365 -4.881 1.00 95.62 121 ASP A CA 1
ATOM 906 C C . ASP A 1 121 ? 5.755 13.263 -3.950 1.00 95.62 121 ASP A C 1
ATOM 908 O O . ASP A 1 121 ? 4.573 13.229 -3.590 1.00 95.62 121 ASP A O 1
ATOM 912 N N . ASN A 1 122 ? 6.634 12.325 -3.581 1.00 94.44 122 ASN A N 1
ATOM 913 C CA . ASN A 1 122 ? 6.294 11.243 -2.653 1.00 94.44 122 ASN A CA 1
ATOM 914 C C . ASN A 1 122 ? 5.866 11.781 -1.279 1.00 94.44 122 ASN A C 1
ATOM 916 O O . ASN A 1 122 ? 4.984 11.199 -0.653 1.00 94.44 122 ASN A O 1
ATOM 920 N N . ASP A 1 123 ? 6.428 12.902 -0.819 1.00 95.44 123 ASP A N 1
ATOM 921 C CA . ASP A 1 123 ? 6.061 13.473 0.477 1.00 95.44 123 ASP A CA 1
ATOM 922 C C . ASP A 1 123 ? 4.635 14.032 0.444 1.00 95.44 123 ASP A C 1
ATOM 924 O O . ASP A 1 123 ? 3.883 13.867 1.406 1.00 95.44 123 ASP A O 1
ATOM 928 N N . ALA A 1 124 ? 4.223 14.660 -0.663 1.00 97.44 124 ALA A N 1
ATOM 929 C CA . ALA A 1 124 ? 2.832 15.067 -0.860 1.00 97.44 124 ALA A CA 1
ATOM 930 C C . ALA A 1 124 ? 1.879 13.871 -0.874 1.00 97.44 124 ALA A C 1
ATOM 932 O O . ALA A 1 124 ? 0.818 13.941 -0.249 1.00 97.44 124 ALA A O 1
ATOM 933 N N . TYR A 1 125 ? 2.262 12.771 -1.528 1.00 97.50 125 TYR A N 1
ATOM 934 C CA . TYR A 1 125 ? 1.479 11.537 -1.503 1.00 97.50 125 TYR A CA 1
ATOM 935 C C . TYR A 1 125 ? 1.325 11.005 -0.071 1.00 97.50 125 TYR A C 1
ATOM 937 O O . TYR A 1 125 ? 0.211 10.721 0.366 1.00 97.50 125 TYR A O 1
ATOM 945 N N . VAL A 1 126 ? 2.423 10.921 0.688 1.00 96.88 126 VAL A N 1
ATOM 946 C CA . VAL A 1 126 ? 2.408 10.438 2.079 1.00 96.88 126 VAL A CA 1
ATOM 947 C C . VAL A 1 126 ? 1.529 11.324 2.961 1.00 96.88 126 VAL A C 1
ATOM 949 O O . VAL A 1 126 ? 0.720 10.794 3.717 1.00 96.88 126 VAL A O 1
ATOM 952 N N . ARG A 1 127 ? 1.619 12.657 2.837 1.00 97.50 127 ARG A N 1
ATOM 953 C CA . ARG A 1 127 ? 0.745 13.591 3.575 1.00 97.50 127 ARG A CA 1
ATOM 954 C C . ARG A 1 127 ? -0.735 13.373 3.257 1.00 97.50 127 ARG A C 1
ATOM 956 O O . ARG A 1 127 ? -1.576 13.466 4.148 1.00 97.50 127 ARG A O 1
ATOM 963 N N . ALA A 1 128 ? -1.069 13.078 2.000 1.00 97.69 128 ALA A N 1
ATOM 964 C CA . ALA A 1 128 ? -2.445 12.770 1.619 1.00 97.69 128 ALA A CA 1
ATOM 965 C C . ALA A 1 128 ? -2.930 11.456 2.256 1.00 97.69 128 ALA A C 1
ATOM 967 O O . ALA A 1 128 ? -4.055 11.396 2.751 1.00 97.69 128 ALA A O 1
ATOM 968 N N . VAL A 1 129 ? -2.080 10.425 2.295 1.00 96.31 129 VAL A N 1
ATOM 969 C CA . VAL A 1 129 ? -2.388 9.153 2.969 1.00 96.31 129 VAL A CA 1
ATOM 970 C C . VAL A 1 129 ? -2.552 9.343 4.476 1.00 96.31 129 VAL A C 1
ATOM 972 O O . VAL A 1 129 ? -3.511 8.826 5.039 1.00 96.31 129 VAL A O 1
ATOM 975 N N . GLU A 1 130 ? -1.672 10.107 5.121 1.00 94.56 130 GLU A N 1
ATOM 976 C CA . GLU A 1 130 ? -1.779 10.455 6.542 1.00 94.56 130 GLU A CA 1
ATOM 977 C C . GLU A 1 130 ? -3.138 11.092 6.849 1.00 94.56 130 GLU A C 1
ATOM 979 O O . GLU A 1 130 ? -3.856 10.608 7.721 1.00 94.56 130 GLU A O 1
ATOM 984 N N . GLY A 1 131 ? -3.554 12.083 6.051 1.00 95.12 131 GLY A N 1
ATOM 985 C CA . GLY A 1 131 ? -4.872 12.703 6.184 1.00 95.12 131 GLY A CA 1
ATOM 986 C C . GLY A 1 131 ? -6.034 11.713 6.036 1.00 95.12 131 GLY A C 1
ATOM 987 O O . GLY A 1 131 ? -6.984 11.774 6.813 1.00 95.12 131 GLY A O 1
ATOM 988 N N . LEU A 1 132 ? -5.964 10.773 5.084 1.00 93.25 132 LEU A N 1
ATOM 989 C CA . LEU A 1 132 ? -6.985 9.727 4.923 1.00 93.25 132 LEU A CA 1
ATOM 990 C C . LEU A 1 132 ? -7.048 8.788 6.130 1.00 93.25 132 LEU A C 1
ATOM 992 O O . LEU A 1 132 ? -8.139 8.427 6.564 1.00 93.25 132 LEU A O 1
ATOM 996 N N . VAL A 1 133 ? -5.895 8.387 6.668 1.00 89.38 133 VAL A N 1
ATOM 997 C CA . VAL A 1 133 ? -5.825 7.474 7.813 1.00 89.38 133 VAL A CA 1
ATOM 998 C C . VAL A 1 133 ? -6.320 8.152 9.089 1.00 89.38 133 VAL A C 1
ATOM 1000 O O . VAL A 1 133 ? -7.064 7.527 9.839 1.00 89.38 133 VAL A O 1
ATOM 1003 N N . SER A 1 134 ? -6.007 9.432 9.312 1.00 89.06 134 SER A N 1
ATOM 1004 C CA . SER A 1 134 ? -6.504 10.179 10.477 1.00 89.06 134 SER A CA 1
ATOM 1005 C C . SER A 1 134 ? -8.035 10.264 10.539 1.00 89.06 134 SER A C 1
ATOM 1007 O O . SER A 1 134 ? -8.604 10.309 11.628 1.00 89.06 134 SER A O 1
ATOM 1009 N N . LEU A 1 135 ? -8.720 10.234 9.389 1.00 87.94 135 LEU A N 1
ATOM 1010 C CA . LEU A 1 135 ? -10.188 10.190 9.332 1.00 87.94 135 LEU A CA 1
ATOM 1011 C C . LEU A 1 135 ? -10.773 8.846 9.800 1.00 87.94 135 LEU A C 1
ATOM 1013 O O . LEU A 1 135 ? -11.967 8.771 10.079 1.00 87.94 135 LEU A O 1
ATOM 1017 N N . LEU A 1 136 ? -9.964 7.784 9.863 1.00 80.69 136 LEU A N 1
ATOM 1018 C CA . LEU A 1 136 ? -10.388 6.455 10.318 1.00 80.69 136 LEU A CA 1
ATOM 1019 C C . LEU A 1 136 ? -10.217 6.258 11.828 1.00 80.69 136 LEU A C 1
ATOM 1021 O O . LEU A 1 136 ? -10.848 5.364 12.383 1.00 80.69 136 LEU A O 1
ATOM 1025 N N . THR A 1 137 ? -9.370 7.059 12.475 1.00 71.56 137 THR A N 1
ATOM 1026 C CA . THR A 1 137 ? -8.990 6.937 13.894 1.00 71.56 137 THR A CA 1
ATOM 1027 C C . THR A 1 137 ? -9.633 8.023 14.771 1.00 71.56 137 THR A C 1
ATOM 1029 O O . THR A 1 137 ? -9.062 8.398 15.793 1.00 71.56 137 THR A O 1
ATOM 1032 N N . SER A 1 138 ? -10.754 8.606 14.323 1.00 58.62 138 SER A N 1
ATOM 1033 C CA . SER A 1 138 ? -11.473 9.703 15.003 1.00 58.62 138 SER A CA 1
ATOM 1034 C C . SER A 1 138 ? -12.490 9.217 16.031 1.00 58.62 138 SER A C 1
ATOM 1036 O O . SER A 1 138 ? -13.154 8.192 15.755 1.00 58.62 138 SER A O 1
#

Radius of gyration: 15.7 Å; chains: 1; bounding box: 35×35×40 Å

InterPro domains:
  IPR036271 Tetracyclin repressor-like, C-terminal domain superfamily [SSF48498] (41-133)
  IPR039538 BetI-type transcriptional repressor, C-terminal [PF13977] (37-133)

Secondary structure (DSSP, 8-state):
-HHHHHHHHHHHGGGS------GGGHHHHHHHHHHHTTSHHHHHHHHHHHHHHHHHTT-HHHHHHHHHHHHHHHHHHHHHHHHHHHTTSS-TTS-HHHHHHHHHHHHHHHHHHHHH-TT--HHHHHHHHHHHHHTT--

Organism: NCBI:txid478107

pLDDT: mean 81.45, std 16.83, range [35.09, 97.69]